Protein AF-A0A562QKW4-F1 (afdb_monomer_lite)

Sequence (54 aa):
MPCTIRAARQEDAASISHVIITALRETNARDYPPAIIKQVEKSFSPASVQELLA

pLDDT: mean 92.61, std 5.64, range [73.69, 97.94]

Secondary structure (DSSP, 8-state):
---------GGGHHHHHHHHHHHHHHTSTTTS-HHHHHHHHHHTSHHHHHHHT-

Radius of gyration: 12.61 Å; chains: 1; bounding box: 28×28×29 Å

Foldseek 3Di:
DDDDDDQDDLVCLQVQLVVQLVCCVPPVPVVDDVVVSVVVNVCSPSVNSSVVSD

Organism: NCBI:txid459528

Structure (mmCIF, N/CA/C/O backbone):
data_AF-A0A562QKW4-F1
#
_entry.id   AF-A0A562QKW4-F1
#
loop_
_atom_site.group_PDB
_atom_site.id
_atom_site.type_symbol
_atom_site.label_atom_id
_atom_site.label_alt_id
_atom_site.label_comp_id
_atom_site.label_asym_id
_atom_site.label_entity_id
_atom_site.label_seq_id
_atom_site.pdbx_PDB_ins_code
_atom_site.Cartn_x
_atom_site.Cartn_y
_atom_site.Cartn_z
_atom_site.occupancy
_atom_site.B_iso_or_equiv
_atom_site.auth_seq_id
_atom_site.auth_comp_id
_atom_site.auth_asym_id
_atom_site.auth_atom_id
_atom_site.pdbx_PDB_model_num
ATOM 1 N N . MET A 1 1 ? -14.623 -18.779 -1.068 1.00 73.69 1 MET A N 1
ATOM 2 C CA . MET A 1 1 ? -14.452 -18.623 0.393 1.00 73.69 1 MET A CA 1
ATOM 3 C C . MET A 1 1 ? -15.256 -17.408 0.821 1.00 73.69 1 MET A C 1
ATOM 5 O O . MET A 1 1 ? -15.237 -16.438 0.070 1.00 73.69 1 MET A O 1
ATOM 9 N N . PRO A 1 2 ? -16.006 -17.450 1.931 1.00 86.62 2 PRO A N 1
ATOM 10 C CA . PRO A 1 2 ? -16.704 -16.265 2.414 1.00 86.62 2 PRO A CA 1
ATOM 11 C C . PRO A 1 2 ? -15.686 -15.238 2.935 1.00 86.62 2 PRO A C 1
ATOM 13 O O . PRO A 1 2 ? -14.818 -15.587 3.732 1.00 86.62 2 PRO A O 1
ATOM 16 N N . CYS A 1 3 ? -15.791 -13.990 2.474 1.00 90.25 3 CYS A N 1
ATOM 17 C CA . CYS A 1 3 ? -14.993 -12.862 2.955 1.00 90.25 3 CYS A CA 1
ATOM 18 C C . CYS A 1 3 ? -15.905 -11.877 3.684 1.00 90.25 3 CYS A C 1
ATOM 20 O O . CYS A 1 3 ? -16.934 -11.469 3.146 1.00 90.25 3 CYS A O 1
ATOM 22 N N . THR A 1 4 ? -15.512 -11.467 4.887 1.00 92.00 4 THR A N 1
ATOM 23 C CA . THR A 1 4 ? -16.225 -10.434 5.642 1.00 92.00 4 THR A CA 1
ATOM 24 C C . THR A 1 4 ? -15.638 -9.071 5.307 1.00 92.00 4 THR A C 1
ATOM 26 O O . THR A 1 4 ? -14.454 -8.834 5.538 1.00 92.00 4 THR A O 1
ATOM 29 N N . ILE A 1 5 ? -16.466 -8.168 4.782 1.00 94.50 5 ILE A N 1
ATOM 30 C CA . ILE A 1 5 ? -16.082 -6.783 4.496 1.00 94.50 5 ILE A CA 1
ATOM 31 C C . ILE A 1 5 ? -16.539 -5.910 5.666 1.00 94.50 5 ILE A C 1
ATOM 33 O O . ILE A 1 5 ? -17.705 -5.945 6.056 1.00 94.50 5 ILE A O 1
ATOM 37 N N . ARG A 1 6 ? -15.616 -5.130 6.232 1.00 95.31 6 ARG A N 1
ATOM 38 C CA . ARG A 1 6 ? -15.870 -4.167 7.311 1.00 95.31 6 ARG A CA 1
ATOM 39 C C . ARG A 1 6 ? -15.044 -2.904 7.091 1.00 95.31 6 ARG A C 1
ATOM 41 O O . ARG A 1 6 ? -14.053 -2.944 6.367 1.00 95.31 6 ARG A O 1
ATOM 48 N N . ALA A 1 7 ? -15.420 -1.812 7.753 1.00 96.06 7 ALA A N 1
ATOM 49 C CA . ALA A 1 7 ? -14.586 -0.616 7.793 1.00 96.06 7 ALA A CA 1
ATOM 50 C C . ALA A 1 7 ? -13.199 -0.940 8.378 1.00 96.06 7 ALA A C 1
ATOM 52 O O . ALA A 1 7 ? -13.084 -1.706 9.348 1.00 96.06 7 ALA A O 1
ATOM 53 N N . ALA A 1 8 ? -12.167 -0.364 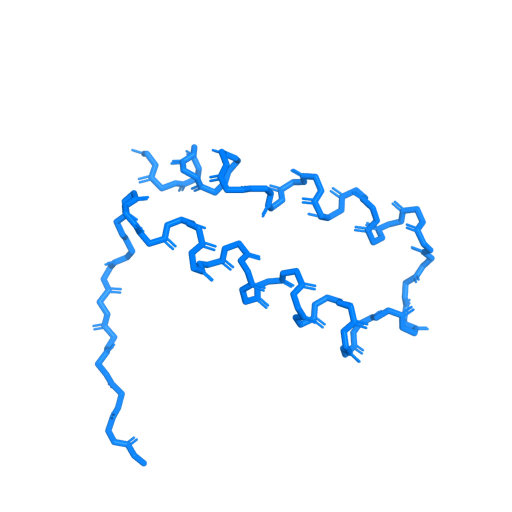7.765 1.00 96.62 8 ALA A N 1
ATOM 54 C CA . ALA A 1 8 ? -10.802 -0.432 8.261 1.00 96.62 8 ALA A CA 1
ATOM 55 C C . ALA A 1 8 ? -10.662 0.424 9.526 1.00 96.62 8 ALA A C 1
ATOM 57 O O . ALA A 1 8 ? -11.274 1.484 9.649 1.00 96.62 8 ALA A O 1
ATOM 58 N N . ARG A 1 9 ? -9.868 -0.063 10.473 1.00 96.38 9 ARG A N 1
ATOM 59 C CA . ARG A 1 9 ? -9.518 0.613 11.723 1.00 96.38 9 ARG A CA 1
ATOM 60 C C . ARG A 1 9 ? -8.020 0.862 11.752 1.00 96.38 9 ARG A C 1
ATOM 62 O O . ARG A 1 9 ? -7.269 0.213 11.031 1.00 96.38 9 ARG A O 1
ATOM 69 N N . GLN A 1 10 ? -7.566 1.741 12.640 1.00 96.69 10 GLN A N 1
ATOM 70 C CA . GLN A 1 10 ? -6.137 2.046 12.771 1.00 96.69 10 GLN A CA 1
ATOM 71 C C . GLN A 1 10 ? -5.250 0.810 13.022 1.00 96.69 10 GLN A C 1
ATOM 73 O O . GLN A 1 10 ? -4.118 0.764 12.545 1.00 96.69 10 GLN A O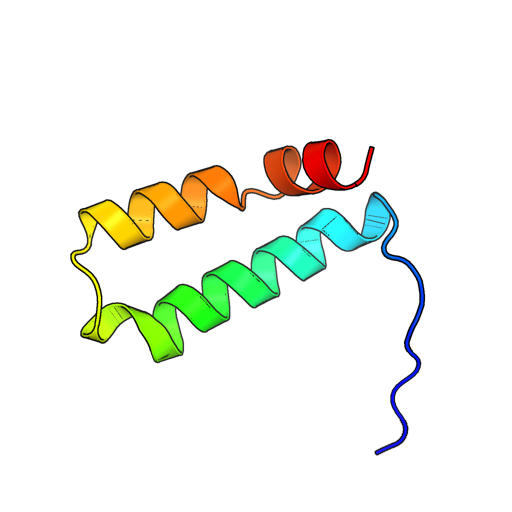 1
ATOM 78 N N . GLU A 1 11 ? -5.764 -0.215 13.710 1.00 96.44 11 GLU A N 1
ATOM 79 C CA . GLU A 1 11 ? -5.071 -1.498 13.921 1.00 96.44 11 GLU A CA 1
ATOM 80 C C . GLU A 1 11 ? -4.803 -2.274 12.615 1.00 96.44 11 GLU A C 1
ATOM 82 O O . GLU A 1 11 ? -3.848 -3.046 12.536 1.00 96.44 11 GLU A O 1
ATOM 87 N N . ASP A 1 12 ? -5.592 -2.032 11.564 1.00 97.25 12 ASP A N 1
ATOM 88 C CA . ASP A 1 12 ? -5.445 -2.690 10.264 1.00 97.25 12 ASP A CA 1
ATOM 89 C C . ASP A 1 12 ? -4.349 -2.051 9.396 1.00 97.25 12 ASP A C 1
ATOM 91 O O . ASP A 1 12 ? -3.941 -2.642 8.395 1.00 97.25 12 ASP A O 1
ATOM 95 N N . ALA A 1 13 ? -3.855 -0.861 9.755 1.00 97.75 13 ALA A N 1
ATOM 96 C CA . ALA A 1 13 ? -2.985 -0.057 8.898 1.00 97.75 13 ALA A CA 1
ATOM 97 C C . ALA A 1 13 ? -1.704 -0.786 8.463 1.00 97.75 13 ALA A C 1
ATOM 99 O O . ALA A 1 13 ? -1.306 -0.707 7.300 1.00 97.75 13 ALA A O 1
ATOM 100 N N . ALA A 1 14 ? -1.082 -1.546 9.371 1.00 97.75 14 ALA A N 1
ATOM 101 C CA . ALA A 1 14 ? 0.103 -2.341 9.053 1.00 97.75 14 ALA A CA 1
ATOM 102 C C . ALA A 1 14 ? -0.207 -3.449 8.032 1.00 97.75 14 ALA A C 1
ATOM 104 O O . ALA A 1 14 ? 0.549 -3.646 7.080 1.00 97.75 14 ALA A O 1
ATOM 105 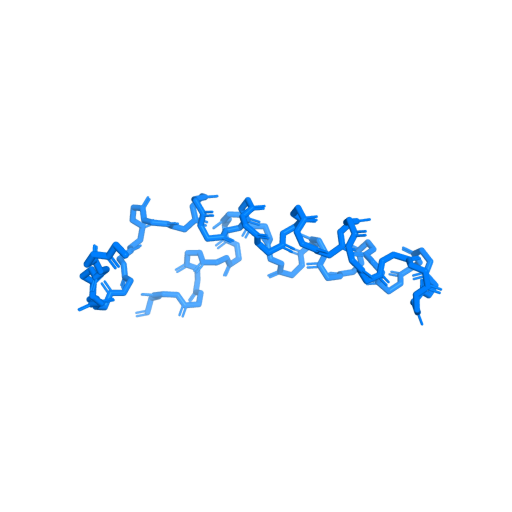N N . SER A 1 15 ? -1.342 -4.133 8.193 1.00 97.69 15 SER A N 1
ATOM 106 C CA . SER A 1 15 ? -1.777 -5.196 7.281 1.00 97.69 15 SER A CA 1
ATOM 107 C C . SER A 1 15 ? -2.146 -4.637 5.905 1.00 97.69 15 SER A C 1
ATOM 109 O O . SER A 1 15 ? -1.752 -5.198 4.886 1.00 97.69 15 SER A O 1
ATOM 111 N N . ILE A 1 16 ? -2.841 -3.497 5.864 1.00 97.56 16 ILE A N 1
ATOM 112 C CA . ILE A 1 16 ? -3.194 -2.793 4.624 1.00 97.56 16 ILE A CA 1
ATOM 113 C C . ILE A 1 16 ? -1.927 -2.338 3.888 1.00 97.56 16 ILE A C 1
ATOM 115 O O . ILE A 1 16 ? -1.779 -2.618 2.699 1.00 97.56 16 ILE A O 1
ATOM 119 N N . SER A 1 17 ? -0.991 -1.698 4.597 1.00 97.94 17 SER A N 1
ATOM 120 C CA . SER A 1 17 ? 0.308 -1.287 4.049 1.00 97.94 17 SER A CA 1
ATOM 121 C C . SER A 1 17 ? 1.057 -2.471 3.434 1.00 97.94 17 SER A C 1
ATOM 123 O O . SER A 1 17 ? 1.524 -2.387 2.298 1.00 97.94 17 SER A O 1
ATOM 125 N N . HIS A 1 18 ? 1.105 -3.605 4.140 1.00 97.31 18 HIS A N 1
ATOM 126 C CA . HIS A 1 18 ? 1.766 -4.807 3.649 1.00 97.31 18 HIS A CA 1
ATOM 127 C C . HIS A 1 18 ? 1.143 -5.321 2.346 1.00 97.31 18 HIS A C 1
ATOM 129 O O . HIS A 1 18 ? 1.868 -5.576 1.388 1.00 97.31 18 HIS A O 1
ATOM 135 N N . VAL A 1 19 ? -0.189 -5.421 2.273 1.00 96.00 19 VAL A N 1
ATOM 136 C CA . VAL A 1 19 ? -0.884 -5.865 1.053 1.00 96.00 19 VAL A CA 1
ATOM 137 C C . VAL A 1 19 ? -0.582 -4.937 -0.125 1.00 96.00 19 VAL A C 1
ATOM 139 O O . VAL A 1 19 ? -0.257 -5.420 -1.209 1.00 96.00 19 VAL A O 1
ATOM 142 N N . ILE A 1 20 ? -0.635 -3.617 0.083 1.00 94.75 20 ILE A N 1
ATOM 143 C CA . ILE A 1 20 ? -0.370 -2.627 -0.970 1.00 94.75 20 ILE A CA 1
ATOM 144 C C . ILE A 1 20 ? 1.072 -2.734 -1.473 1.00 94.75 20 ILE A C 1
ATOM 146 O O . ILE A 1 20 ? 1.290 -2.801 -2.681 1.00 94.75 20 ILE A O 1
ATOM 150 N N . ILE A 1 21 ? 2.058 -2.770 -0.570 1.00 94.75 21 ILE A N 1
ATOM 151 C CA . ILE A 1 21 ? 3.480 -2.816 -0.940 1.00 94.75 21 ILE A CA 1
ATOM 152 C C . ILE A 1 21 ? 3.830 -4.144 -1.621 1.00 94.75 21 ILE A C 1
ATOM 154 O O . ILE A 1 21 ? 4.560 -4.147 -2.613 1.00 94.75 21 ILE A O 1
ATOM 158 N N . THR A 1 22 ? 3.299 -5.267 -1.134 1.00 94.44 22 THR A N 1
ATOM 159 C CA . THR A 1 22 ? 3.524 -6.580 -1.754 1.00 94.44 22 THR A CA 1
ATOM 160 C C . THR A 1 22 ? 2.934 -6.617 -3.162 1.00 94.44 22 THR A C 1
ATOM 162 O O . THR A 1 22 ? 3.656 -6.927 -4.107 1.00 94.44 22 THR A O 1
ATOM 165 N N . ALA A 1 23 ? 1.682 -6.183 -3.346 1.00 92.56 23 ALA A N 1
ATOM 166 C CA . ALA A 1 23 ? 1.073 -6.097 -4.674 1.00 92.56 23 ALA A CA 1
ATOM 167 C C . ALA A 1 23 ? 1.857 -5.154 -5.604 1.00 92.56 23 ALA A C 1
ATOM 169 O O . ALA A 1 23 ? 2.154 -5.497 -6.747 1.00 92.56 23 ALA A O 1
ATOM 170 N N . LEU A 1 24 ? 2.280 -3.991 -5.100 1.00 92.50 24 LEU A N 1
ATOM 171 C CA . LEU A 1 24 ? 3.086 -3.035 -5.857 1.00 92.50 24 LEU A CA 1
ATOM 172 C C . LEU A 1 24 ? 4.384 -3.665 -6.391 1.00 92.50 24 LEU A C 1
ATOM 174 O O . LEU A 1 24 ? 4.752 -3.427 -7.540 1.00 92.50 24 LEU A O 1
ATOM 178 N N . ARG A 1 25 ? 5.068 -4.473 -5.575 1.00 89.50 25 ARG A N 1
ATOM 179 C CA . ARG A 1 25 ? 6.324 -5.137 -5.953 1.00 89.50 25 ARG A CA 1
ATOM 180 C C . ARG A 1 25 ? 6.119 -6.332 -6.875 1.00 89.50 25 ARG A C 1
ATOM 182 O O . ARG A 1 25 ? 6.937 -6.550 -7.763 1.00 89.50 25 ARG A O 1
ATOM 189 N N . GLU A 1 26 ? 5.066 -7.108 -6.658 1.00 89.88 26 GLU A N 1
ATOM 190 C CA . GLU A 1 26 ? 4.858 -8.368 -7.371 1.00 89.88 26 GLU A CA 1
ATOM 191 C C . GLU A 1 26 ? 4.166 -8.177 -8.719 1.00 89.88 26 GLU A C 1
ATOM 193 O O . GLU A 1 26 ? 4.577 -8.786 -9.707 1.00 89.88 26 GLU A O 1
ATOM 198 N N . THR A 1 27 ? 3.143 -7.322 -8.785 1.00 85.44 27 THR A N 1
ATOM 199 C CA . THR A 1 27 ? 2.328 -7.169 -9.998 1.00 85.44 27 THR A CA 1
ATOM 200 C C . THR A 1 27 ? 2.676 -5.915 -10.779 1.00 85.44 27 THR A C 1
ATOM 202 O O . THR A 1 27 ? 2.686 -5.958 -12.002 1.00 85.44 27 THR A O 1
ATOM 205 N N . ASN A 1 28 ? 3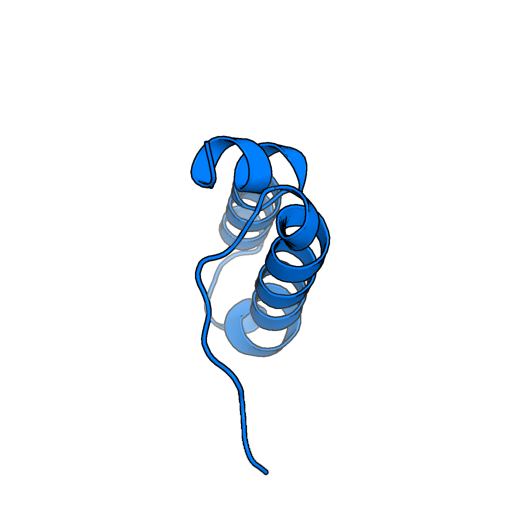.016 -4.819 -10.094 1.00 77.50 28 ASN A N 1
ATOM 206 C CA . ASN A 1 28 ? 3.110 -3.499 -10.729 1.00 77.50 28 ASN A CA 1
ATOM 207 C C . ASN A 1 28 ? 4.556 -3.051 -11.003 1.00 77.50 28 ASN A C 1
ATOM 209 O O . ASN A 1 28 ? 4.777 -2.083 -11.728 1.00 77.50 28 ASN A O 1
ATOM 213 N N . ALA A 1 29 ? 5.566 -3.734 -10.454 1.00 78.00 29 ALA A N 1
ATOM 214 C CA . ALA A 1 29 ? 6.968 -3.314 -10.569 1.00 78.00 29 ALA A CA 1
ATOM 215 C C . ALA A 1 29 ? 7.515 -3.310 -12.007 1.00 78.00 29 ALA A C 1
ATOM 217 O O . ALA A 1 29 ? 8.543 -2.689 -12.266 1.00 78.00 29 ALA A O 1
ATOM 218 N N . ARG A 1 30 ? 6.849 -4.002 -12.941 1.00 80.19 30 ARG A N 1
ATOM 219 C CA . ARG A 1 30 ? 7.215 -4.026 -14.366 1.00 80.19 30 ARG A CA 1
ATOM 220 C C . ARG A 1 30 ? 6.632 -2.857 -15.157 1.00 80.19 30 ARG A C 1
ATOM 222 O O . ARG A 1 30 ? 7.191 -2.507 -16.192 1.00 80.19 30 ARG A O 1
ATOM 229 N N . ASP A 1 31 ? 5.557 -2.254 -14.659 1.00 88.31 31 ASP A N 1
ATOM 230 C CA . ASP A 1 31 ? 4.806 -1.213 -15.366 1.00 88.31 31 ASP A CA 1
ATOM 231 C C . ASP A 1 31 ? 5.261 0.200 -14.989 1.00 88.31 31 ASP A C 1
ATOM 233 O O . ASP A 1 31 ? 4.995 1.160 -15.712 1.00 88.31 31 ASP A O 1
ATOM 237 N N . TYR A 1 32 ? 5.976 0.337 -13.867 1.00 85.19 32 TYR A N 1
ATOM 238 C CA . TYR A 1 32 ? 6.396 1.630 -13.339 1.00 85.19 32 TYR A CA 1
ATOM 239 C C . TYR A 1 32 ? 7.907 1.715 -13.111 1.00 85.19 32 TYR A C 1
ATOM 241 O O . TYR A 1 32 ? 8.532 0.759 -12.647 1.00 85.19 32 TYR A O 1
ATOM 249 N N . PRO A 1 33 ? 8.512 2.897 -13.335 1.00 90.44 33 PRO A N 1
ATOM 250 C CA . PRO A 1 33 ? 9.897 3.138 -12.965 1.00 90.44 33 PRO A CA 1
ATOM 251 C C . PRO A 1 33 ? 10.131 2.932 -11.458 1.00 90.44 33 PRO A C 1
ATOM 253 O O . PRO A 1 33 ? 9.277 3.313 -10.649 1.00 90.44 33 PRO A O 1
ATOM 256 N N . PRO A 1 34 ? 11.327 2.474 -11.039 1.00 87.75 34 PRO A N 1
ATOM 257 C CA . PRO A 1 34 ? 11.652 2.269 -9.625 1.00 87.75 34 PRO A CA 1
ATOM 258 C C . PRO A 1 34 ? 11.439 3.504 -8.738 1.00 87.75 34 PRO A C 1
ATOM 260 O O . PRO A 1 34 ? 11.138 3.374 -7.555 1.00 87.75 34 PRO A O 1
ATOM 263 N N . ALA A 1 35 ? 11.586 4.710 -9.294 1.00 91.31 35 ALA A N 1
ATOM 264 C CA . ALA A 1 35 ? 11.333 5.957 -8.574 1.00 91.31 35 ALA A CA 1
ATOM 265 C C . ALA A 1 35 ? 9.855 6.118 -8.179 1.00 91.31 35 ALA A C 1
ATOM 267 O O . ALA A 1 35 ? 9.562 6.554 -7.068 1.00 91.31 35 ALA A O 1
ATOM 268 N N . ILE A 1 36 ? 8.935 5.717 -9.063 1.00 90.38 36 ILE A N 1
ATOM 269 C CA . ILE A 1 36 ? 7.496 5.737 -8.789 1.00 90.38 36 ILE A CA 1
ATOM 270 C C . ILE A 1 36 ? 7.160 4.683 -7.735 1.00 90.38 36 ILE A C 1
ATOM 272 O O . ILE A 1 36 ? 6.476 5.000 -6.768 1.00 90.38 36 ILE A O 1
ATOM 276 N N . ILE A 1 37 ? 7.725 3.475 -7.849 1.00 90.62 37 ILE A N 1
ATOM 277 C CA . ILE A 1 37 ? 7.554 2.414 -6.844 1.00 90.62 37 ILE 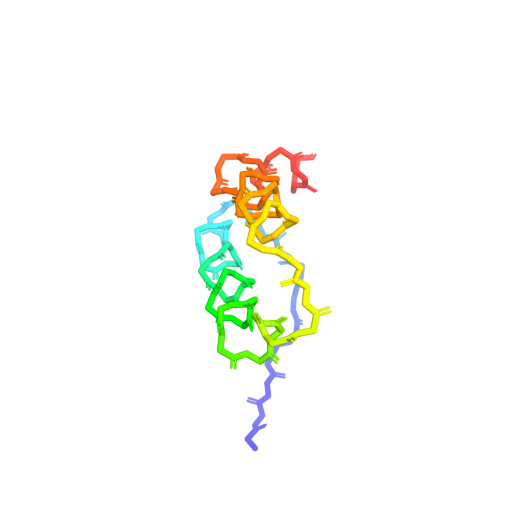A CA 1
ATOM 278 C C . ILE A 1 37 ? 7.978 2.905 -5.454 1.00 90.62 37 ILE A C 1
ATOM 280 O O . ILE A 1 37 ? 7.183 2.849 -4.520 1.00 90.62 37 ILE A O 1
ATOM 284 N N . LYS A 1 38 ? 9.180 3.481 -5.320 1.00 92.25 38 LYS A N 1
ATOM 285 C CA . LYS A 1 38 ? 9.678 4.014 -4.037 1.00 92.25 38 LYS A CA 1
ATOM 286 C C . LYS A 1 38 ? 8.789 5.112 -3.455 1.00 92.25 38 LYS A C 1
ATOM 288 O O . LYS A 1 38 ? 8.612 5.183 -2.241 1.00 92.25 38 LYS A O 1
ATOM 293 N N . GLN A 1 39 ? 8.242 5.979 -4.306 1.00 94.38 39 GLN A N 1
ATOM 294 C CA . GLN A 1 39 ? 7.337 7.031 -3.854 1.00 94.38 39 GLN A CA 1
ATOM 295 C C . GLN A 1 39 ? 6.032 6.439 -3.311 1.00 94.38 39 GLN A C 1
ATOM 297 O O . GLN A 1 39 ? 5.581 6.845 -2.242 1.00 94.38 39 GLN A O 1
ATOM 302 N N . VAL A 1 40 ? 5.458 5.453 -4.005 1.00 92.50 40 VAL A N 1
ATOM 303 C CA . VAL A 1 40 ? 4.235 4.770 -3.563 1.00 92.50 40 VAL A CA 1
ATOM 304 C C . VAL A 1 40 ? 4.485 3.997 -2.262 1.00 92.50 40 VAL A C 1
ATOM 306 O O . VAL A 1 40 ? 3.684 4.104 -1.340 1.00 92.50 40 VAL A O 1
ATOM 309 N N . GLU A 1 41 ? 5.621 3.309 -2.119 1.00 94.56 41 GLU A N 1
ATOM 310 C CA . GLU A 1 41 ? 6.000 2.644 -0.859 1.00 94.56 41 GLU A CA 1
ATOM 311 C C . GLU A 1 41 ? 6.042 3.617 0.327 1.00 94.56 41 GLU A C 1
ATOM 313 O O . GLU A 1 41 ? 5.579 3.286 1.417 1.00 94.56 41 GLU A O 1
ATOM 318 N N . LYS A 1 42 ? 6.560 4.834 0.116 1.00 95.25 42 LYS A N 1
ATOM 319 C CA . LYS A 1 42 ? 6.585 5.875 1.149 1.00 95.25 42 LYS A CA 1
ATOM 320 C C . LYS A 1 42 ? 5.176 6.364 1.493 1.00 95.25 42 LYS A C 1
ATOM 322 O O . LYS A 1 42 ? 4.853 6.483 2.671 1.00 95.25 42 LYS A O 1
ATOM 327 N N . SER A 1 43 ? 4.347 6.627 0.481 1.00 96.19 43 SER A N 1
ATOM 328 C CA . SER A 1 43 ? 2.964 7.091 0.658 1.00 96.19 43 SER A CA 1
ATOM 329 C C . SER A 1 43 ? 2.060 6.065 1.342 1.00 96.19 43 SER A C 1
ATOM 331 O O . SER A 1 43 ? 1.099 6.455 1.996 1.00 96.19 43 SER A O 1
ATOM 333 N N . PHE A 1 44 ? 2.372 4.774 1.226 1.00 96.56 44 PHE A N 1
ATOM 334 C CA . PHE A 1 44 ? 1.622 3.686 1.856 1.00 96.56 44 PHE A CA 1
ATOM 335 C C . PHE A 1 44 ? 2.411 2.992 2.969 1.00 96.56 44 PHE A C 1
ATOM 337 O O . PHE A 1 44 ? 2.197 1.811 3.245 1.00 96.56 44 PHE A O 1
ATOM 344 N N . SER A 1 45 ? 3.306 3.720 3.641 1.00 97.12 45 SER A N 1
ATOM 345 C CA . SER A 1 45 ? 3.905 3.256 4.895 1.00 97.12 45 SER A CA 1
ATOM 346 C C . SER A 1 45 ? 2.822 3.048 5.971 1.00 97.12 45 SER A C 1
ATOM 348 O O . SER A 1 45 ? 1.784 3.710 5.908 1.00 97.12 45 SER A O 1
ATOM 350 N N . PRO A 1 46 ? 3.029 2.189 6.990 1.00 97.12 46 PRO A N 1
ATOM 351 C CA . PRO A 1 46 ? 2.020 1.967 8.027 1.00 97.12 46 PRO A CA 1
ATOM 352 C C . PRO A 1 46 ? 1.542 3.257 8.706 1.00 97.12 46 PRO A C 1
ATOM 354 O O . PRO A 1 46 ? 0.345 3.415 8.919 1.00 97.12 46 PRO A O 1
ATOM 357 N N . ALA A 1 47 ? 2.452 4.199 8.976 1.00 96.69 47 ALA A N 1
ATOM 358 C CA . ALA A 1 47 ? 2.112 5.498 9.558 1.00 96.69 47 ALA A CA 1
ATOM 359 C C . ALA A 1 47 ? 1.236 6.338 8.614 1.00 96.69 47 ALA A C 1
AT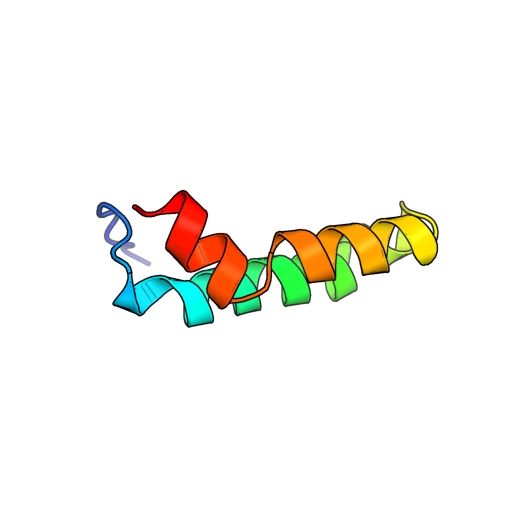OM 361 O O . ALA A 1 47 ? 0.211 6.866 9.027 1.00 96.69 47 ALA A O 1
ATOM 362 N N . SER A 1 48 ? 1.582 6.395 7.326 1.00 97.06 48 SER A N 1
ATOM 363 C CA . SER A 1 48 ? 0.773 7.106 6.329 1.00 97.06 48 SER A CA 1
ATOM 364 C C . SER A 1 48 ? -0.608 6.472 6.151 1.00 97.06 48 SER A C 1
ATOM 366 O O . SER A 1 48 ? -1.595 7.177 5.986 1.00 97.06 48 SER A O 1
ATOM 368 N N . VAL A 1 49 ? -0.714 5.142 6.236 1.00 97.25 49 VAL A N 1
ATOM 369 C CA . VAL A 1 49 ? -2.017 4.463 6.207 1.00 97.25 49 VAL A CA 1
ATOM 370 C C . VAL A 1 49 ? -2.830 4.764 7.469 1.00 97.25 49 VAL A C 1
ATOM 372 O O . VAL A 1 49 ? -4.036 4.947 7.360 1.00 97.25 49 VAL A O 1
ATOM 375 N N . GLN A 1 50 ? -2.209 4.865 8.649 1.00 96.94 50 GLN A N 1
ATOM 376 C CA . GLN A 1 50 ? -2.914 5.292 9.866 1.00 96.94 50 GLN A CA 1
ATOM 377 C C . GLN A 1 50 ? -3.513 6.693 9.715 1.00 96.94 50 GLN A C 1
ATOM 379 O O . GLN A 1 50 ? -4.662 6.891 10.096 1.00 96.94 50 GLN A O 1
ATOM 384 N N . GLU A 1 51 ? -2.779 7.632 9.111 1.00 95.94 51 GLU A N 1
ATOM 385 C CA . GLU A 1 51 ? -3.276 8.986 8.826 1.00 95.94 51 GLU A CA 1
ATOM 386 C C . GLU A 1 51 ? -4.461 8.985 7.849 1.00 95.94 51 GLU A C 1
ATOM 388 O O . GLU A 1 51 ? -5.389 9.768 8.017 1.00 95.94 51 GLU A O 1
ATOM 393 N N . LEU A 1 52 ? -4.472 8.086 6.858 1.00 95.06 52 LEU A N 1
ATOM 394 C CA . LEU A 1 52 ? -5.596 7.928 5.921 1.00 95.06 52 LEU A CA 1
ATOM 395 C C . LEU A 1 52 ? -6.845 7.292 6.557 1.00 95.06 52 LEU A C 1
ATOM 397 O O . LEU A 1 52 ? -7.923 7.348 5.967 1.00 95.06 52 LEU A O 1
ATOM 401 N N . LEU A 1 53 ? -6.693 6.643 7.714 1.00 94.56 53 LEU A N 1
ATOM 402 C CA . LEU A 1 53 ? -7.769 5.988 8.464 1.00 94.56 53 LEU A CA 1
ATOM 403 C C . LEU A 1 53 ? -8.277 6.833 9.646 1.00 94.56 53 LEU A C 1
ATOM 405 O O . LEU A 1 53 ? -9.155 6.361 10.374 1.00 94.56 53 LEU A O 1
ATOM 409 N N . ALA A 1 54 ? -7.702 8.021 9.862 1.00 84.00 54 ALA A N 1
ATOM 410 C CA . ALA A 1 54 ? -8.112 8.987 10.883 1.00 84.00 54 ALA A CA 1
ATOM 411 C C . ALA A 1 54 ? -9.301 9.837 10.409 1.00 84.00 54 ALA A C 1
ATOM 413 O O . ALA A 1 54 ? -10.169 10.119 11.266 1.00 84.00 54 ALA A O 1
#